Protein AF-A0A6M8W410-F1 (afdb_monomer_lite)

Radius of gyration: 11.21 Å; chains: 1; bounding box: 22×28×26 Å

Secondary structure (DSSP, 8-state):
------TTSHHHHTT--TTPEEEEETTEE--SHHHHHHHHTT-EEEEEEEEETTEEEEEEEEEPPP-

pLDDT: mean 92.1, std 7.71, range [42.97, 97.31]

Foldseek 3Di:
DAQDDDPPDQCVVLPPDHPKDFQDKPPHGDDDPVSVCVSCQQFAWIWTWIDDPHDIDTTITHGPGHD

Sequence (67 aa):
MVAKVEAGERAAVAGVKPFELIVAVNDEPVHTVEEFEKAIAGGGELRLSVMRMHLGRIVRVALPEGE

Structure (mmCIF, N/CA/C/O backbone):
data_AF-A0A6M8W410-F1
#
_entry.id   AF-A0A6M8W410-F1
#
loop_
_atom_site.group_PDB
_atom_site.id
_atom_site.type_symbol
_atom_site.label_atom_id
_atom_site.label_alt_id
_atom_site.label_comp_id
_atom_site.label_asym_id
_atom_site.label_entity_id
_atom_site.label_seq_id
_atom_site.pdbx_PDB_ins_code
_atom_site.Cartn_x
_atom_site.Cartn_y
_atom_site.Cartn_z
_atom_site.occupancy
_atom_site.B_iso_or_equiv
_atom_site.auth_seq_id
_atom_site.auth_comp_id
_atom_site.auth_asym_id
_atom_site.auth_atom_id
_atom_site.pdbx_PDB_model_num
ATOM 1 N N . MET A 1 1 ? 6.982 -2.484 -0.727 1.00 86.62 1 MET A N 1
ATOM 2 C CA . MET A 1 1 ? 6.071 -3.655 -0.648 1.00 86.62 1 MET A CA 1
ATOM 3 C C . MET A 1 1 ? 5.347 -3.622 0.687 1.00 86.62 1 MET A C 1
ATOM 5 O O . MET A 1 1 ? 5.975 -3.291 1.684 1.00 86.62 1 MET A O 1
ATOM 9 N N . VAL A 1 2 ? 4.061 -3.972 0.714 1.00 91.25 2 VAL A N 1
ATOM 10 C CA . VAL A 1 2 ? 3.269 -4.059 1.947 1.00 91.25 2 VAL A CA 1
ATOM 11 C C . VAL A 1 2 ? 3.546 -5.392 2.647 1.00 91.25 2 VAL A C 1
ATOM 13 O O . VAL A 1 2 ? 3.097 -6.445 2.189 1.00 91.25 2 VAL A O 1
ATOM 16 N N . ALA A 1 3 ? 4.294 -5.346 3.751 1.00 91.81 3 ALA A N 1
ATOM 17 C CA . ALA A 1 3 ? 4.664 -6.538 4.519 1.00 91.81 3 ALA A CA 1
ATOM 18 C C . ALA A 1 3 ? 3.536 -7.021 5.445 1.00 91.81 3 ALA A C 1
ATOM 20 O O . ALA A 1 3 ? 3.221 -8.208 5.490 1.00 91.81 3 ALA A O 1
ATOM 21 N N . LYS A 1 4 ? 2.903 -6.091 6.163 1.00 91.06 4 LYS A N 1
ATOM 22 C CA . LYS A 1 4 ? 1.803 -6.348 7.095 1.00 91.06 4 LYS A CA 1
ATOM 23 C C . LYS A 1 4 ? 0.772 -5.235 6.954 1.00 91.06 4 LYS A C 1
ATOM 25 O O . LYS A 1 4 ? 1.121 -4.100 6.647 1.00 91.06 4 LYS A O 1
ATOM 30 N N . VAL A 1 5 ? -0.486 -5.582 7.188 1.00 92.69 5 VAL A N 1
ATOM 31 C CA . VAL A 1 5 ? -1.583 -4.627 7.335 1.00 92.69 5 VAL A CA 1
ATOM 32 C C . VAL A 1 5 ? -2.230 -4.905 8.684 1.00 92.69 5 VAL A C 1
ATOM 34 O O . VAL A 1 5 ? -2.615 -6.044 8.956 1.00 92.69 5 VAL A O 1
ATOM 37 N N . GLU A 1 6 ? -2.291 -3.897 9.547 1.00 91.50 6 GLU A N 1
ATOM 38 C CA . GLU A 1 6 ? -2.887 -4.024 10.876 1.00 91.50 6 GLU A CA 1
ATOM 39 C C . GLU A 1 6 ? -4.411 -3.894 10.791 1.00 91.50 6 GLU A C 1
ATOM 41 O O . GLU A 1 6 ? -4.940 -3.028 10.097 1.00 91.50 6 GLU A O 1
ATOM 46 N N . ALA A 1 7 ? -5.139 -4.793 11.454 1.00 89.69 7 ALA A N 1
ATOM 47 C CA . ALA A 1 7 ? -6.597 -4.802 11.389 1.00 89.69 7 ALA A CA 1
ATOM 48 C C . ALA A 1 7 ? -7.184 -3.560 12.078 1.00 89.69 7 ALA A C 1
ATOM 50 O O . ALA A 1 7 ? -6.786 -3.218 13.186 1.00 89.69 7 ALA A O 1
ATOM 51 N N . GLY A 1 8 ? -8.151 -2.907 11.427 1.00 89.31 8 GLY A N 1
ATOM 52 C CA . GLY A 1 8 ? -8.796 -1.690 11.938 1.00 89.31 8 GLY A CA 1
ATOM 53 C C . GLY A 1 8 ? -8.040 -0.390 11.640 1.00 89.31 8 GLY A C 1
ATOM 54 O O . GLY A 1 8 ? -8.612 0.684 11.798 1.00 89.31 8 GLY A O 1
ATOM 55 N N . GLU A 1 9 ? -6.804 -0.469 11.146 1.00 91.88 9 GLU A N 1
ATOM 56 C CA . GLU A 1 9 ? -6.037 0.698 10.708 1.00 91.88 9 GLU A CA 1
ATOM 57 C C . GLU A 1 9 ? -6.460 1.185 9.314 1.00 91.88 9 GLU A C 1
ATOM 59 O O . GLU A 1 9 ? -7.074 0.465 8.522 1.00 91.88 9 GLU A O 1
ATOM 64 N N . ARG A 1 10 ? -6.093 2.427 8.984 1.00 92.50 10 ARG A N 1
ATOM 65 C CA . ARG A 1 10 ? -6.528 3.136 7.763 1.00 92.50 10 ARG A CA 1
ATOM 66 C C . ARG A 1 10 ? -6.268 2.348 6.482 1.00 92.50 10 ARG A C 1
ATOM 68 O O . ARG A 1 10 ? -7.145 2.264 5.627 1.00 92.50 10 ARG A O 1
ATOM 75 N N . ALA A 1 11 ? -5.095 1.723 6.372 1.00 92.81 11 ALA A N 1
ATOM 76 C CA . ALA A 1 11 ? -4.746 0.887 5.227 1.00 92.81 11 ALA A CA 1
ATOM 77 C C . ALA A 1 11 ? -5.673 -0.340 5.099 1.00 92.81 11 ALA A C 1
ATOM 79 O O . ALA A 1 11 ? -6.096 -0.673 3.992 1.00 92.81 11 ALA A O 1
ATOM 80 N N . ALA A 1 12 ? -6.045 -0.978 6.215 1.00 93.94 12 ALA A N 1
ATOM 81 C CA . ALA A 1 12 ? -6.986 -2.099 6.218 1.00 93.94 12 ALA A CA 1
ATOM 82 C C . ALA A 1 12 ? -8.399 -1.659 5.831 1.00 93.94 12 ALA A C 1
ATOM 84 O O . ALA A 1 12 ? -9.039 -2.313 5.010 1.00 93.94 12 ALA A O 1
ATOM 85 N N . VAL A 1 13 ? -8.864 -0.535 6.386 1.00 94.00 13 VAL A N 1
ATOM 86 C CA . VAL A 1 13 ? -10.183 0.047 6.085 1.00 94.00 13 VAL A CA 1
ATOM 87 C C . VAL A 1 13 ? -10.284 0.432 4.608 1.00 94.00 13 VAL A C 1
ATOM 89 O O . VAL A 1 13 ? -11.293 0.158 3.964 1.00 94.00 13 VAL A O 1
ATOM 92 N N . ALA A 1 14 ? -9.208 0.981 4.043 1.00 94.31 14 ALA A N 1
ATOM 93 C CA . ALA A 1 14 ? -9.094 1.280 2.619 1.00 94.31 14 ALA A CA 1
ATOM 94 C C . ALA A 1 14 ? -8.982 0.025 1.728 1.00 94.31 14 ALA A C 1
ATOM 96 O O . ALA A 1 14 ? -9.086 0.107 0.504 1.00 94.31 14 ALA A O 1
ATOM 97 N N . GLY A 1 15 ? -8.775 -1.153 2.319 1.00 93.69 15 GLY A N 1
ATOM 98 C CA . GLY A 1 15 ? -8.702 -2.420 1.602 1.00 93.69 15 GLY A CA 1
ATOM 99 C C . GLY A 1 15 ? -7.336 -2.722 0.987 1.00 93.69 15 GLY A C 1
ATOM 100 O O . GLY A 1 15 ? -7.274 -3.548 0.068 1.00 93.69 15 GLY A O 1
ATOM 101 N N . VAL A 1 16 ? -6.262 -2.093 1.480 1.00 94.75 16 VAL A N 1
ATOM 102 C CA . VAL A 1 16 ? -4.878 -2.514 1.211 1.00 94.75 16 VAL A CA 1
ATOM 103 C C . VAL A 1 16 ? -4.680 -3.918 1.773 1.00 94.75 16 VAL A C 1
ATOM 105 O O . VAL A 1 16 ? -5.133 -4.247 2.871 1.00 94.75 16 VAL A O 1
ATOM 108 N N . LYS A 1 17 ? -4.008 -4.773 1.010 1.00 92.44 17 LYS A N 1
ATOM 109 C CA . LYS A 1 17 ? -3.745 -6.165 1.365 1.00 92.44 17 LY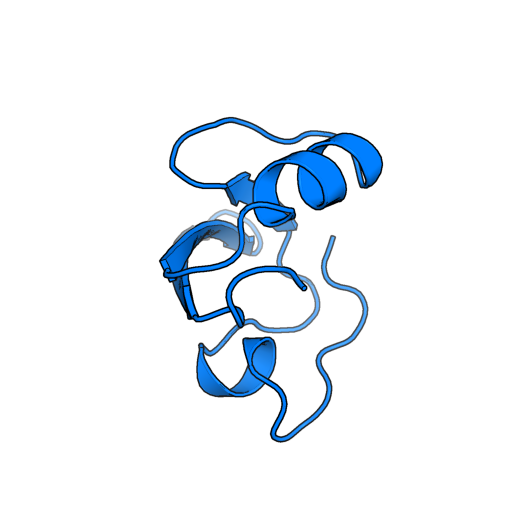S A CA 1
ATOM 110 C C . LYS A 1 17 ? -2.242 -6.407 1.512 1.00 92.44 17 LYS A C 1
ATOM 112 O O . LYS A 1 17 ? -1.442 -5.789 0.807 1.00 92.44 17 LYS A O 1
ATOM 117 N N . PRO A 1 18 ? -1.838 -7.353 2.377 1.00 93.19 18 PRO A N 1
ATOM 118 C CA . PRO A 1 18 ? -0.470 -7.846 2.386 1.00 93.19 18 PRO A CA 1
ATOM 119 C C . PRO A 1 18 ? -0.041 -8.328 0.997 1.00 93.19 18 PRO A C 1
ATOM 121 O O . PRO A 1 18 ? -0.858 -8.844 0.222 1.00 93.19 18 PRO A O 1
ATOM 124 N N . PHE A 1 19 ? 1.254 -8.190 0.715 1.00 91.81 19 PHE A N 1
ATOM 125 C CA . PHE A 1 19 ? 1.887 -8.553 -0.556 1.00 91.81 19 PHE A CA 1
ATOM 126 C C . PHE A 1 19 ? 1.485 -7.681 -1.755 1.00 91.81 19 PHE A C 1
ATOM 128 O O . PHE A 1 19 ? 1.825 -8.014 -2.890 1.00 91.81 19 PHE A O 1
ATOM 135 N N . GLU A 1 20 ? 0.785 -6.566 -1.535 1.00 94.94 20 GLU A N 1
ATOM 136 C CA . GLU A 1 20 ? 0.637 -5.533 -2.559 1.00 94.94 20 GLU A CA 1
ATOM 137 C C . GLU A 1 20 ? 1.921 -4.696 -2.661 1.00 94.94 20 GLU A C 1
ATOM 139 O O . GLU A 1 20 ? 2.591 -4.385 -1.670 1.00 94.94 20 GLU A O 1
ATOM 144 N N . LEU A 1 21 ? 2.293 -4.342 -3.886 1.00 95.56 21 LEU A N 1
ATOM 145 C CA . LEU A 1 21 ? 3.384 -3.424 -4.170 1.00 95.56 21 LEU A CA 1
ATOM 146 C C . LEU A 1 21 ? 2.800 -2.045 -4.455 1.00 95.56 21 LEU A C 1
ATOM 148 O O . LEU A 1 21 ? 2.073 -1.888 -5.427 1.00 95.56 21 LEU A O 1
ATOM 152 N N . ILE A 1 22 ? 3.121 -1.060 -3.624 1.00 96.25 22 ILE A N 1
ATOM 153 C CA . ILE A 1 22 ? 2.816 0.343 -3.913 1.00 96.25 22 ILE A CA 1
ATOM 154 C C . ILE A 1 22 ? 3.834 0.818 -4.949 1.00 96.25 22 ILE A C 1
ATOM 156 O O . ILE A 1 22 ? 5.032 0.649 -4.730 1.00 96.25 22 ILE A O 1
ATOM 160 N N . VAL A 1 23 ? 3.346 1.349 -6.067 1.00 96.56 23 VAL A N 1
ATOM 161 C CA . VAL A 1 23 ? 4.174 1.806 -7.197 1.00 96.56 23 VAL A CA 1
ATOM 162 C C . VAL A 1 23 ? 4.009 3.295 -7.489 1.00 96.56 23 VAL A C 1
ATOM 164 O O . VAL A 1 23 ? 4.864 3.877 -8.145 1.00 96.56 23 VAL A O 1
ATOM 167 N N . ALA A 1 24 ? 2.931 3.919 -7.002 1.00 97.06 24 ALA A N 1
ATOM 168 C CA . ALA A 1 24 ? 2.742 5.365 -7.062 1.00 97.06 24 ALA A CA 1
ATOM 169 C C . ALA A 1 24 ? 1.833 5.863 -5.928 1.00 97.06 24 ALA A C 1
ATOM 171 O O . ALA A 1 24 ? 0.977 5.117 -5.435 1.00 97.06 24 ALA A O 1
ATOM 172 N N . VAL A 1 25 ? 1.997 7.132 -5.561 1.00 96.81 25 VAL A N 1
ATOM 173 C CA . VAL A 1 25 ? 1.159 7.887 -4.620 1.00 96.81 25 VAL A CA 1
ATOM 174 C C . VAL A 1 25 ? 0.733 9.172 -5.322 1.00 96.81 25 VAL A C 1
ATOM 176 O O . VAL A 1 25 ? 1.583 9.889 -5.824 1.00 96.81 25 VAL A O 1
ATOM 179 N N . ASN A 1 26 ? -0.567 9.460 -5.394 1.00 94.94 26 ASN A N 1
ATOM 180 C CA . ASN A 1 26 ? -1.097 10.669 -6.047 1.00 94.94 26 ASN A CA 1
ATOM 181 C C . ASN A 1 26 ? -0.594 10.867 -7.488 1.00 94.94 26 ASN A C 1
ATOM 183 O O . ASN A 1 26 ? -0.273 11.974 -7.899 1.00 94.94 26 ASN A O 1
ATOM 187 N N . ASP A 1 27 ? -0.549 9.771 -8.252 1.00 92.94 27 ASP A N 1
ATOM 188 C CA . ASP A 1 27 ? -0.035 9.727 -9.628 1.00 92.94 27 ASP A CA 1
ATOM 189 C C . ASP A 1 27 ? 1.495 9.971 -9.754 1.00 92.94 27 ASP A C 1
ATOM 191 O O . ASP A 1 27 ? 2.028 9.921 -10.86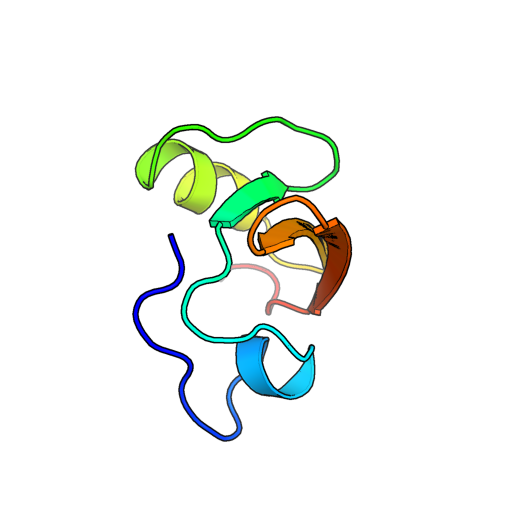2 1.00 92.94 27 ASP A O 1
ATOM 195 N N . GLU A 1 28 ? 2.228 10.111 -8.641 1.00 95.31 28 GLU A N 1
ATOM 196 C CA . GLU A 1 28 ? 3.695 10.192 -8.605 1.00 95.31 28 GLU A CA 1
ATOM 197 C C . GLU A 1 28 ? 4.328 8.813 -8.344 1.00 95.31 28 GLU A C 1
ATOM 199 O O . GLU A 1 28 ? 3.984 8.157 -7.354 1.00 95.31 28 GLU A O 1
ATOM 204 N N . PRO A 1 29 ? 5.237 8.327 -9.212 1.00 96.69 29 PRO A N 1
ATOM 205 C CA . PRO A 1 29 ? 5.877 7.028 -9.036 1.00 96.69 29 PRO A CA 1
ATOM 206 C C . PRO A 1 29 ? 6.773 7.014 -7.794 1.00 96.69 29 PRO A C 1
ATOM 208 O O . PRO A 1 29 ? 7.528 7.951 -7.553 1.00 96.69 29 PRO A O 1
ATOM 211 N N . VAL A 1 30 ? 6.720 5.921 -7.031 1.00 96.75 30 VAL A N 1
ATOM 212 C CA . VAL A 1 30 ? 7.567 5.708 -5.846 1.00 96.75 30 VAL A CA 1
ATOM 213 C C . VAL A 1 30 ? 8.282 4.373 -5.966 1.00 96.75 30 VAL A C 1
ATOM 215 O O . VAL A 1 30 ? 7.654 3.335 -6.188 1.00 96.75 30 VAL A O 1
ATOM 218 N N . HIS A 1 31 ? 9.608 4.381 -5.854 1.00 95.19 31 HIS A N 1
ATOM 219 C CA . HIS A 1 31 ? 10.425 3.174 -6.018 1.00 95.19 31 HIS A CA 1
ATOM 220 C C . HIS A 1 31 ? 11.060 2.729 -4.698 1.00 95.19 31 HIS A C 1
ATOM 222 O O . HIS A 1 31 ? 11.451 1.569 -4.546 1.00 95.19 31 HIS A O 1
ATOM 228 N N . THR A 1 32 ? 11.134 3.638 -3.728 1.00 95.38 32 THR A N 1
ATOM 229 C CA . THR A 1 32 ? 11.745 3.416 -2.420 1.00 95.38 32 THR A CA 1
ATOM 230 C C . THR A 1 32 ? 10.782 3.738 -1.279 1.00 95.38 32 THR A C 1
ATOM 232 O O . THR A 1 32 ? 9.765 4.407 -1.455 1.00 95.38 32 THR A O 1
ATOM 235 N N . VAL A 1 33 ? 11.104 3.236 -0.083 1.00 93.69 33 VAL A N 1
ATOM 236 C CA . VAL A 1 33 ? 10.332 3.542 1.132 1.00 93.69 33 VAL A CA 1
ATOM 237 C C . VAL A 1 33 ? 10.438 5.027 1.477 1.00 93.69 33 VAL A C 1
ATOM 239 O O . VAL A 1 33 ? 9.427 5.634 1.795 1.00 93.69 33 VAL A O 1
ATOM 242 N N . GLU A 1 34 ? 11.619 5.628 1.324 1.00 95.25 34 GLU A N 1
ATOM 243 C CA . GLU A 1 34 ? 11.829 7.047 1.631 1.00 95.25 34 GLU A CA 1
ATOM 244 C C . GLU A 1 34 ? 11.007 7.970 0.711 1.00 95.25 34 GLU A C 1
ATOM 246 O O . GLU A 1 34 ? 10.434 8.958 1.166 1.00 95.25 34 GLU A O 1
ATOM 251 N N . GLU A 1 35 ? 10.898 7.641 -0.581 1.00 95.50 35 GLU A N 1
ATOM 252 C CA . GLU A 1 35 ? 10.016 8.366 -1.508 1.00 95.50 35 GLU A CA 1
ATOM 253 C C . GLU A 1 35 ? 8.545 8.223 -1.123 1.00 95.50 35 GLU A C 1
ATOM 255 O O . GLU A 1 35 ? 7.803 9.201 -1.155 1.00 95.50 35 GLU A O 1
ATOM 260 N N . PHE A 1 36 ? 8.130 7.021 -0.717 1.00 95.00 36 PHE A N 1
ATOM 261 C CA . PHE A 1 36 ? 6.778 6.795 -0.223 1.00 95.00 36 PHE A CA 1
ATOM 262 C C . PHE A 1 36 ? 6.490 7.627 1.034 1.00 95.00 36 PHE A C 1
ATOM 264 O O . PHE A 1 36 ? 5.466 8.301 1.081 1.00 95.00 36 PHE A O 1
ATOM 271 N N . GLU A 1 37 ? 7.392 7.638 2.020 1.00 93.69 37 GLU A N 1
ATOM 272 C CA . GLU A 1 37 ? 7.243 8.429 3.250 1.00 93.69 37 GLU A CA 1
ATOM 273 C C . GLU A 1 37 ? 7.123 9.929 2.957 1.00 93.69 37 GLU A C 1
ATOM 275 O O . GLU A 1 37 ? 6.246 10.599 3.502 1.00 93.69 37 GLU A O 1
ATOM 280 N N . LYS A 1 38 ? 7.940 10.452 2.034 1.00 94.19 38 LYS A N 1
ATOM 281 C CA . LYS A 1 38 ? 7.839 11.847 1.583 1.00 94.19 38 LYS A CA 1
ATOM 282 C C . LYS A 1 38 ? 6.509 12.133 0.888 1.00 94.19 38 LYS A C 1
ATOM 284 O O . LYS A 1 38 ? 5.898 13.162 1.160 1.00 94.19 38 LYS A O 1
ATOM 289 N N . ALA A 1 39 ? 6.042 11.226 0.031 1.00 93.38 39 ALA A N 1
ATOM 290 C CA . ALA A 1 39 ? 4.801 11.404 -0.719 1.00 93.38 39 ALA A CA 1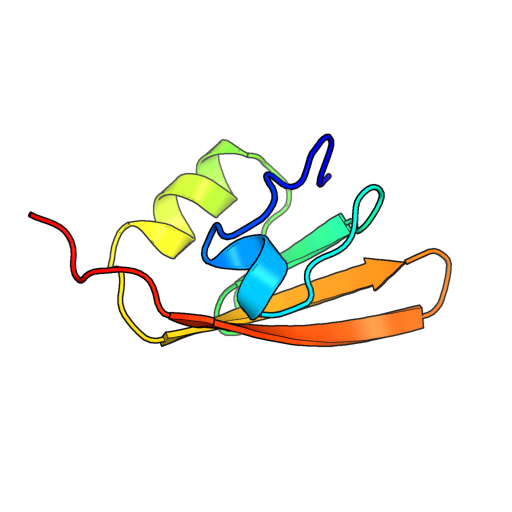
ATOM 291 C C . ALA A 1 39 ? 3.545 11.399 0.172 1.00 93.38 39 ALA A C 1
ATOM 293 O O . ALA A 1 39 ? 2.538 12.008 -0.182 1.00 93.38 39 ALA A O 1
ATOM 294 N N . ILE A 1 40 ? 3.590 10.732 1.332 1.00 93.12 40 ILE A N 1
ATOM 295 C CA . ILE A 1 40 ? 2.464 10.695 2.280 1.00 93.12 40 ILE A CA 1
ATOM 296 C C . ILE A 1 40 ? 2.527 11.774 3.368 1.00 93.12 40 ILE A C 1
ATOM 298 O O . ILE A 1 40 ? 1.552 11.944 4.098 1.00 93.12 40 ILE A O 1
ATOM 302 N N . ALA A 1 41 ? 3.642 12.502 3.485 1.00 91.75 41 ALA A N 1
ATOM 303 C CA . ALA A 1 41 ? 3.881 13.456 4.570 1.00 91.75 41 ALA A CA 1
ATOM 304 C C . ALA A 1 41 ? 2.856 14.603 4.618 1.00 91.75 41 ALA A C 1
ATOM 306 O O . ALA A 1 41 ? 2.570 15.125 5.690 1.00 91.75 41 ALA A O 1
ATOM 307 N N . GLY A 1 42 ? 2.272 14.972 3.473 1.00 86.88 42 GLY A N 1
ATOM 308 C CA . GLY A 1 42 ? 1.227 15.998 3.397 1.00 86.88 42 GLY A CA 1
ATOM 309 C C . GLY A 1 42 ? -0.131 15.577 3.978 1.00 86.88 42 GLY A C 1
ATOM 310 O O . GLY A 1 42 ? -1.000 16.427 4.146 1.00 86.88 42 GLY A O 1
ATOM 311 N N . GLY A 1 43 ? -0.329 14.291 4.291 1.00 90.12 43 GLY A N 1
ATOM 312 C CA . GLY A 1 43 ? -1.602 13.771 4.792 1.00 90.12 43 GLY A CA 1
ATOM 313 C C . GLY A 1 43 ? -2.748 13.869 3.774 1.00 90.12 43 GLY A C 1
ATOM 314 O O . GLY A 1 43 ? -2.530 13.886 2.561 1.00 90.12 43 GLY A O 1
ATOM 315 N N . GLY A 1 44 ? -3.988 13.893 4.268 1.00 92.44 44 GLY A N 1
ATOM 316 C CA . GLY A 1 44 ? -5.189 14.034 3.437 1.00 92.44 44 GLY A CA 1
ATOM 317 C C . GLY A 1 44 ? -5.596 12.760 2.684 1.00 92.44 44 GLY A C 1
ATOM 318 O O . GLY A 1 44 ? -5.276 11.640 3.088 1.00 92.44 44 GLY A O 1
ATOM 319 N N . GLU A 1 45 ? -6.363 12.911 1.597 1.00 93.69 45 GLU A N 1
ATOM 320 C CA . GLU A 1 45 ? -6.762 11.778 0.751 1.00 93.69 45 GLU A CA 1
ATOM 321 C C . GLU A 1 45 ? -5.633 11.400 -0.215 1.00 93.69 45 GLU A C 1
ATOM 323 O O . GLU A 1 45 ? -5.307 12.139 -1.141 1.00 93.69 45 GLU A O 1
ATOM 328 N N . LEU A 1 46 ? -5.071 10.208 -0.027 1.00 95.00 46 LEU A N 1
ATOM 329 C CA . LEU A 1 46 ? -4.040 9.645 -0.886 1.00 95.00 46 LEU A CA 1
ATOM 330 C C . LEU A 1 46 ? -4.620 8.653 -1.887 1.00 95.00 46 LEU A C 1
ATOM 332 O O . LEU A 1 46 ? -5.410 7.773 -1.534 1.00 95.00 46 LEU A O 1
ATOM 336 N N . ARG A 1 47 ? -4.143 8.716 -3.130 1.00 96.62 47 ARG A N 1
ATOM 337 C CA . ARG A 1 47 ? -4.410 7.723 -4.179 1.00 96.62 47 ARG A CA 1
ATOM 338 C C . ARG A 1 47 ? -3.198 6.813 -4.341 1.00 96.62 47 ARG A C 1
ATOM 340 O O . ARG A 1 47 ? -2.224 7.180 -4.989 1.00 96.62 47 ARG A O 1
ATOM 347 N N . LEU A 1 48 ? -3.267 5.616 -3.770 1.00 96.62 48 LEU A N 1
ATOM 348 C CA . LEU A 1 48 ? -2.218 4.607 -3.879 1.00 96.62 48 LEU A CA 1
ATOM 349 C C . LEU A 1 48 ? -2.453 3.737 -5.111 1.00 96.62 48 LEU A C 1
ATOM 351 O O . LEU A 1 48 ? -3.450 3.015 -5.183 1.00 96.62 48 LEU A O 1
ATOM 355 N N . SER A 1 49 ? -1.518 3.751 -6.054 1.00 97.31 49 SER A N 1
ATOM 356 C CA . SER A 1 49 ? -1.469 2.739 -7.108 1.00 97.31 49 SER A CA 1
ATOM 357 C C . SER A 1 49 ? -0.739 1.522 -6.571 1.00 97.31 49 SER A C 1
ATOM 359 O O . SER A 1 49 ? 0.445 1.586 -6.229 1.00 97.31 49 SER A O 1
ATOM 361 N N . VAL A 1 50 ? -1.458 0.407 -6.493 1.00 96.56 50 VAL A N 1
ATOM 362 C CA . VAL A 1 50 ? -0.938 -0.859 -5.990 1.00 96.56 50 VAL A CA 1
ATOM 363 C C . VAL A 1 50 ? -0.982 -1.931 -7.065 1.00 96.56 50 VAL A C 1
ATOM 365 O O . VAL A 1 50 ? -1.904 -1.991 -7.878 1.00 96.56 50 VAL A O 1
ATOM 368 N N . MET A 1 51 ? 0.009 -2.811 -7.045 1.00 95.31 51 MET A N 1
ATOM 369 C CA . MET A 1 51 ? 0.084 -3.978 -7.908 1.00 95.31 51 MET A CA 1
ATOM 370 C C . MET A 1 51 ? 0.086 -5.247 -7.070 1.00 95.31 51 MET A C 1
ATOM 372 O O . MET A 1 51 ? 0.799 -5.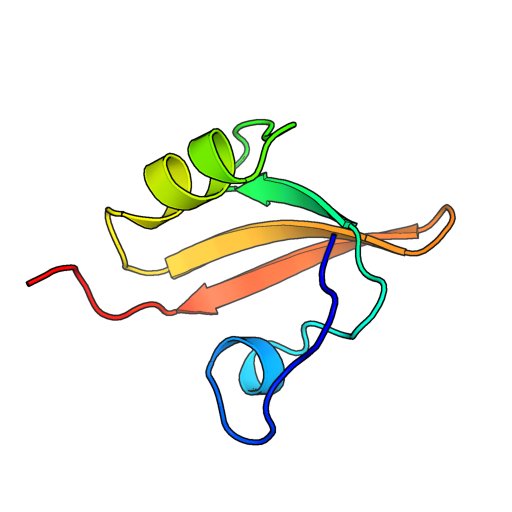362 -6.072 1.00 95.31 51 MET A O 1
ATOM 376 N N . ARG A 1 52 ? -0.692 -6.231 -7.511 1.00 93.06 52 ARG A N 1
ATOM 377 C CA . ARG A 1 52 ? -0.657 -7.590 -6.983 1.00 93.06 52 ARG A CA 1
ATOM 378 C C . ARG A 1 52 ? -0.515 -8.546 -8.154 1.00 93.06 52 ARG A C 1
ATOM 380 O O . ARG A 1 52 ? -1.435 -8.693 -8.957 1.00 93.06 52 ARG A O 1
ATOM 387 N N . MET A 1 53 ? 0.645 -9.193 -8.255 1.00 89.38 53 MET A N 1
ATOM 388 C CA . MET A 1 53 ? 1.029 -9.965 -9.442 1.00 89.38 53 MET A CA 1
ATOM 389 C C . MET A 1 53 ? 0.985 -9.077 -10.703 1.00 89.38 53 MET A C 1
ATOM 391 O O . MET A 1 53 ? 1.717 -8.099 -10.774 1.00 89.38 53 MET A O 1
ATOM 395 N N . HIS A 1 54 ? 0.125 -9.390 -11.673 1.00 89.62 54 HIS A N 1
ATOM 396 C CA . HIS A 1 54 ? -0.051 -8.651 -12.929 1.00 89.62 54 HIS A CA 1
ATOM 397 C C . HIS A 1 54 ? -1.254 -7.690 -12.903 1.00 89.62 54 HIS A C 1
ATOM 399 O O . HIS A 1 54 ? -1.561 -7.059 -13.910 1.00 89.62 54 HIS A O 1
ATOM 405 N N . LEU A 1 55 ? -1.953 -7.580 -11.768 1.00 92.75 55 LEU A N 1
ATOM 406 C CA . LEU A 1 55 ? -3.150 -6.755 -11.632 1.00 92.75 55 LEU A CA 1
ATOM 407 C C . LEU A 1 55 ? -2.818 -5.473 -10.867 1.00 92.75 55 LEU A C 1
ATOM 409 O O . LEU A 1 55 ? -2.434 -5.520 -9.697 1.00 92.75 55 LEU A O 1
ATOM 413 N N . GLY A 1 56 ? -2.980 -4.333 -11.536 1.00 94.19 56 GLY A N 1
ATOM 414 C CA . GLY A 1 56 ? -2.909 -3.008 -10.927 1.00 94.19 56 GLY A CA 1
ATOM 415 C C . GLY A 1 56 ? -4.290 -2.526 -10.487 1.00 94.19 56 GLY A C 1
ATOM 416 O O . GLY A 1 56 ? -5.287 -2.784 -11.163 1.00 94.19 56 GLY A O 1
ATOM 417 N N . ARG A 1 57 ? -4.360 -1.812 -9.364 1.00 95.81 57 ARG A N 1
ATOM 418 C CA . ARG A 1 57 ? -5.563 -1.089 -8.933 1.00 95.81 57 ARG A CA 1
ATOM 419 C C . ARG A 1 57 ? -5.201 0.159 -8.140 1.00 95.81 57 ARG A C 1
ATOM 421 O O . ARG A 1 57 ? -4.079 0.302 -7.666 1.00 95.81 57 ARG A O 1
ATOM 428 N N . ILE A 1 58 ? -6.188 1.029 -7.963 1.00 96.56 58 ILE A N 1
ATOM 429 C CA . ILE A 1 58 ? -6.068 2.224 -7.132 1.00 96.56 58 ILE A CA 1
ATOM 430 C C . ILE A 1 58 ? -6.802 1.979 -5.816 1.00 96.56 58 ILE A C 1
ATOM 432 O O . ILE A 1 58 ? -7.937 1.498 -5.811 1.00 96.56 58 ILE A O 1
ATOM 436 N N . VAL A 1 59 ? -6.156 2.330 -4.711 1.00 96.38 59 VAL A N 1
ATOM 437 C CA . VAL A 1 59 ? -6.723 2.327 -3.364 1.00 96.38 59 VAL A CA 1
ATOM 438 C C . VAL A 1 59 ? -6.662 3.749 -2.818 1.00 96.38 59 VAL A C 1
ATOM 440 O O . VAL A 1 59 ? -5.617 4.390 -2.881 1.00 96.38 59 VAL A O 1
ATOM 443 N N . ARG A 1 60 ? -7.782 4.255 -2.298 1.00 96.44 60 ARG A N 1
ATOM 444 C CA . ARG A 1 60 ? -7.832 5.573 -1.654 1.00 96.44 60 ARG A CA 1
ATOM 445 C C . ARG A 1 60 ? -7.683 5.416 -0.150 1.00 96.44 60 ARG A C 1
ATOM 447 O O . ARG A 1 60 ? -8.425 4.639 0.445 1.00 96.44 60 ARG A O 1
ATOM 454 N N . VAL A 1 61 ? -6.742 6.138 0.447 1.00 95.00 61 VAL A N 1
ATOM 455 C CA . VAL A 1 61 ? -6.471 6.103 1.888 1.00 95.00 61 VAL A CA 1
ATOM 456 C C . VAL A 1 61 ? -6.537 7.522 2.429 1.00 95.00 61 VAL A C 1
ATOM 458 O O . VAL A 1 61 ? -5.795 8.381 1.975 1.00 95.00 61 VAL A O 1
ATOM 461 N N . ALA A 1 62 ? -7.401 7.763 3.411 1.00 92.75 62 ALA A N 1
ATOM 462 C CA . ALA A 1 62 ? -7.418 9.025 4.139 1.00 92.75 62 ALA A CA 1
ATOM 463 C C . ALA A 1 62 ? -6.403 8.970 5.287 1.00 92.75 62 ALA A C 1
ATOM 465 O O . ALA A 1 62 ? -6.542 8.150 6.200 1.00 92.75 62 ALA A O 1
ATOM 466 N N . LEU 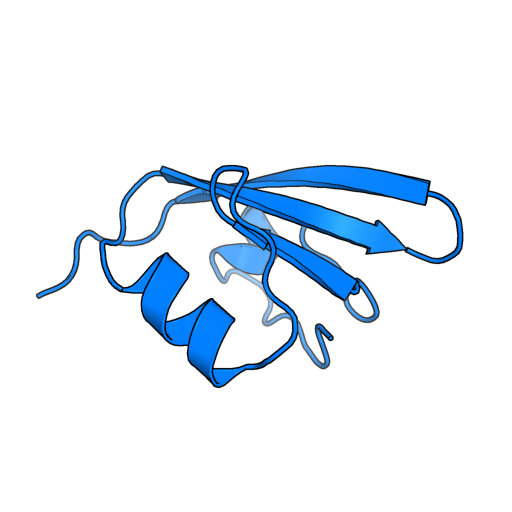A 1 63 ? -5.390 9.829 5.240 1.00 89.62 63 LEU A N 1
ATOM 467 C CA . LEU A 1 63 ? -4.463 10.083 6.334 1.00 89.62 63 LEU A CA 1
ATOM 468 C C . LEU A 1 63 ? -4.889 11.340 7.101 1.00 89.62 63 LEU A C 1
ATOM 470 O O . LEU A 1 63 ? -5.476 12.246 6.507 1.00 89.62 63 LEU A O 1
ATOM 474 N N . PRO A 1 64 ? -4.614 11.410 8.415 1.00 85.06 64 PRO A N 1
ATOM 475 C CA . PRO A 1 64 ? -4.736 12.675 9.123 1.00 85.06 64 PRO A CA 1
ATOM 476 C C . PRO A 1 64 ? -3.798 13.691 8.457 1.00 85.06 64 PRO A C 1
ATOM 478 O O . PRO A 1 64 ? 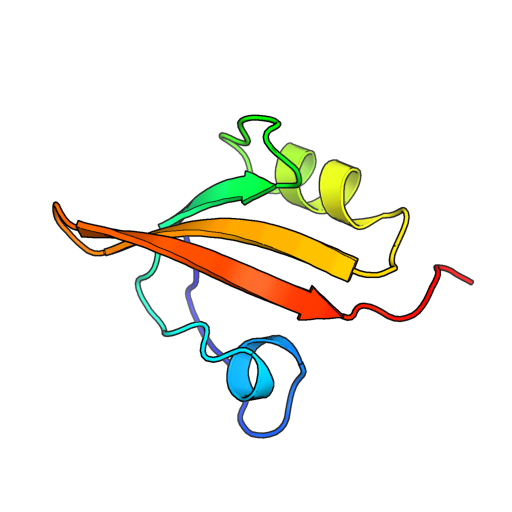-2.696 13.327 8.042 1.00 85.06 64 PRO A O 1
ATOM 481 N N . GLU A 1 65 ? -4.252 14.932 8.301 1.00 75.81 65 GLU A N 1
ATOM 482 C CA . GLU A 1 65 ? -3.359 16.030 7.920 1.00 75.81 65 GLU A CA 1
ATOM 483 C C . GLU A 1 65 ? -2.248 16.120 8.972 1.00 75.81 65 GLU A C 1
ATOM 485 O O . GLU A 1 65 ? -2.523 15.981 10.167 1.00 75.81 65 GLU A O 1
ATOM 490 N N . GLY A 1 66 ? -0.999 16.219 8.511 1.00 65.50 66 GLY A N 1
ATOM 491 C CA . GLY A 1 66 ? 0.171 16.178 9.385 1.00 65.50 66 GLY A CA 1
ATOM 492 C C . GLY A 1 66 ? 0.111 17.261 10.463 1.00 65.50 66 GLY A C 1
ATOM 493 O O . GLY A 1 66 ? -0.231 18.406 10.170 1.00 65.50 66 GLY A O 1
ATOM 494 N N . GLU A 1 67 ? 0.431 16.866 11.695 1.00 42.97 67 GLU A N 1
ATOM 495 C CA . GLU A 1 67 ? 0.737 17.761 12.820 1.00 42.97 67 GLU A CA 1
ATOM 496 C C . GLU A 1 67 ? 2.166 18.312 12.702 1.00 42.97 67 GLU A C 1
ATOM 498 O O . GLU A 1 67 ? 3.048 17.561 12.214 1.00 42.97 67 GLU A O 1
#